Protein AF-A0AA35UBM4-F1 (afdb_monomer_lite)

Sequence (75 aa):
MKQLECDECGTKFQCGSNTEKPCWCHNLPNLRSNFDLAGKCVCPDCLTHGKAKQITKMRKKKSAQRNADKIELAP

Structure (mmCIF, N/CA/C/O backbone):
data_AF-A0AA35UBM4-F1
#
_entry.id   AF-A0AA35UBM4-F1
#
loop_
_atom_site.group_PDB
_atom_site.id
_atom_site.type_symbol
_atom_site.label_atom_id
_atom_site.label_alt_id
_atom_site.label_comp_id
_atom_site.label_asym_id
_atom_site.label_entity_id
_atom_site.label_seq_id
_atom_site.pdbx_PDB_ins_code
_atom_site.Cartn_x
_atom_site.Cartn_y
_atom_site.Cartn_z
_atom_site.occupancy
_atom_site.B_iso_or_equiv
_atom_site.auth_seq_id
_atom_site.auth_comp_id
_atom_site.auth_asym_id
_atom_site.auth_atom_id
_atom_site.pdbx_PDB_model_num
ATOM 1 N N . MET A 1 1 ? -7.937 10.636 10.806 1.00 60.12 1 MET A N 1
ATOM 2 C CA . MET A 1 1 ? -7.246 9.330 10.745 1.00 60.12 1 MET A CA 1
ATOM 3 C C . MET A 1 1 ? -7.847 8.437 11.809 1.00 60.12 1 MET A C 1
ATOM 5 O O . MET A 1 1 ? -7.855 8.844 12.964 1.00 60.12 1 MET A O 1
ATOM 9 N N . LYS A 1 2 ? -8.381 7.268 11.439 1.00 68.38 2 LYS A N 1
ATOM 10 C CA . LYS A 1 2 ? -8.928 6.302 12.398 1.00 68.38 2 LYS A CA 1
ATOM 11 C C . LYS A 1 2 ? -7.892 5.199 12.615 1.00 68.38 2 LYS A C 1
ATOM 13 O O . LYS A 1 2 ? -7.264 4.738 11.662 1.00 68.38 2 LYS A O 1
ATOM 18 N N . GLN A 1 3 ? -7.660 4.817 13.865 1.00 75.88 3 GLN A N 1
ATOM 19 C CA . GLN A 1 3 ? -6.868 3.629 14.159 1.00 75.88 3 GLN A CA 1
ATOM 20 C C . GLN A 1 3 ? -7.801 2.426 14.021 1.00 75.88 3 GLN A C 1
ATOM 22 O O . GLN A 1 3 ? -8.844 2.373 14.669 1.00 75.88 3 GLN A O 1
ATOM 27 N N . LEU A 1 4 ? -7.464 1.526 13.106 1.00 79.81 4 LEU A N 1
ATOM 28 C CA . LEU A 1 4 ? -8.200 0.305 12.812 1.00 79.81 4 LEU A CA 1
ATOM 29 C C . LEU A 1 4 ? -7.311 -0.890 13.152 1.00 79.81 4 LEU A C 1
ATOM 31 O O . LEU A 1 4 ? -6.082 -0.790 13.152 1.00 79.81 4 LEU A O 1
ATOM 35 N N . GLU A 1 5 ? -7.939 -2.006 13.488 1.00 84.25 5 GLU A N 1
ATOM 36 C CA . GLU A 1 5 ? -7.249 -3.248 13.811 1.00 84.25 5 GLU A CA 1
ATOM 37 C C . GLU A 1 5 ? -7.307 -4.187 12.607 1.00 84.25 5 GLU A C 1
ATOM 39 O O . GLU A 1 5 ? -8.309 -4.237 11.895 1.00 84.25 5 GLU A O 1
ATOM 44 N N . CYS A 1 6 ? -6.191 -4.849 12.307 1.00 82.38 6 CYS A N 1
ATOM 45 C CA . CYS A 1 6 ? -6.097 -5.722 11.146 1.00 82.38 6 CYS A CA 1
ATOM 46 C C . CYS A 1 6 ? -6.858 -7.022 11.402 1.00 82.38 6 CYS A C 1
ATOM 48 O O . CYS A 1 6 ? -6.501 -7.756 12.317 1.00 82.38 6 CYS A O 1
ATOM 50 N N . ASP A 1 7 ? -7.822 -7.343 10.540 1.00 77.81 7 ASP A N 1
ATOM 51 C CA . ASP A 1 7 ? -8.625 -8.573 10.634 1.00 77.81 7 ASP A CA 1
ATOM 52 C C . ASP A 1 7 ? -7.771 -9.859 10.523 1.00 77.81 7 ASP A C 1
ATOM 54 O O . ASP A 1 7 ? -8.180 -10.916 10.984 1.00 77.81 7 ASP A O 1
ATOM 58 N N . GLU A 1 8 ? -6.570 -9.781 9.929 1.00 77.25 8 GLU A N 1
ATOM 59 C CA . GLU A 1 8 ? -5.675 -10.939 9.752 1.00 77.25 8 GLU A CA 1
ATOM 60 C C . GLU A 1 8 ? -4.649 -11.126 10.876 1.00 77.25 8 GLU A C 1
ATOM 62 O O . GLU A 1 8 ? -4.276 -12.255 11.181 1.00 77.25 8 GLU A O 1
ATOM 67 N N . CYS A 1 9 ? -4.141 -10.041 11.466 1.00 82.19 9 CYS A N 1
ATOM 68 C CA . CYS A 1 9 ? -3.019 -10.120 12.411 1.00 82.19 9 CYS A CA 1
ATOM 69 C C . CYS A 1 9 ? -3.233 -9.366 13.726 1.00 82.19 9 CYS A C 1
ATOM 71 O O . CYS A 1 9 ? -2.326 -9.333 14.553 1.00 82.19 9 CYS A O 1
ATOM 73 N N . GLY A 1 10 ? -4.368 -8.686 13.908 1.00 83.38 10 GLY A N 1
ATOM 74 C CA . GLY A 1 10 ? -4.650 -7.887 15.104 1.00 83.38 10 GLY A CA 1
ATOM 75 C C . GLY A 1 10 ? -3.765 -6.643 15.262 1.00 83.38 10 GLY A C 1
ATOM 76 O O . GLY A 1 10 ? -3.835 -5.940 16.267 1.00 83.38 10 GLY A O 1
ATOM 77 N N . THR A 1 11 ? -2.899 -6.334 14.290 1.00 83.06 11 THR A N 1
ATOM 78 C CA . THR A 1 11 ? -2.035 -5.150 14.373 1.00 83.06 11 THR A CA 1
ATOM 79 C C . THR A 1 11 ? -2.877 -3.893 14.234 1.00 83.06 11 THR A C 1
ATOM 81 O O . THR A 1 11 ? -3.665 -3.768 13.295 1.00 83.06 11 THR A O 1
ATOM 84 N N . LYS A 1 12 ? -2.669 -2.930 15.132 1.00 84.88 12 LYS A N 1
ATOM 85 C CA . LYS A 1 12 ? -3.296 -1.612 15.040 1.00 84.88 12 LYS A CA 1
ATOM 86 C C . LYS A 1 12 ? -2.552 -0.756 14.022 1.00 84.88 12 LYS A C 1
ATOM 88 O O . LYS A 1 12 ? -1.348 -0.549 14.136 1.00 84.88 12 LYS A O 1
ATOM 93 N N . PHE A 1 13 ? -3.272 -0.219 13.052 1.00 80.94 13 PHE A N 1
ATOM 94 C CA . PHE A 1 13 ? -2.726 0.625 11.995 1.00 80.94 13 PHE A CA 1
ATOM 95 C C . PHE A 1 13 ? -3.670 1.790 11.710 1.00 80.94 13 PHE A C 1
ATOM 97 O O . PHE A 1 13 ? -4.841 1.780 12.084 1.00 80.94 13 PHE A O 1
ATOM 104 N N . GLN A 1 14 ? -3.167 2.829 11.054 1.00 76.56 14 GLN A N 1
ATOM 105 C CA . GLN A 1 14 ? -4.009 3.946 10.639 1.00 76.56 14 GLN A CA 1
ATOM 106 C C . GLN A 1 14 ? -4.650 3.612 9.283 1.00 76.56 14 GLN A C 1
ATOM 108 O O . GLN A 1 14 ? -3.949 3.476 8.283 1.00 76.56 14 GLN A O 1
ATOM 113 N N . CYS A 1 15 ? -5.977 3.464 9.247 1.00 74.88 15 CYS A N 1
ATOM 114 C CA . CYS A 1 15 ? -6.770 3.302 8.019 1.00 74.88 15 CYS A CA 1
ATOM 115 C C . CYS A 1 15 ? -7.866 4.380 8.012 1.00 74.88 15 CYS A C 1
ATOM 117 O O . CYS A 1 15 ? -8.414 4.748 9.051 1.00 74.88 15 CYS A O 1
ATOM 119 N N . GLY A 1 16 ? -8.158 4.936 6.841 1.00 67.12 16 GLY A N 1
ATOM 120 C CA . GLY A 1 16 ? -9.195 5.954 6.672 1.00 67.12 16 GLY A CA 1
ATOM 121 C C . GLY A 1 16 ? -8.708 7.166 5.892 1.00 67.12 16 GLY A C 1
ATOM 122 O O . GLY A 1 16 ? -7.682 7.764 6.218 1.00 67.12 16 GLY A O 1
ATOM 123 N N . SER A 1 17 ? -9.470 7.518 4.860 1.00 64.12 17 SER A N 1
ATOM 124 C CA . SER A 1 17 ? -9.344 8.782 4.146 1.00 64.12 17 SER A CA 1
ATOM 125 C C . SER A 1 17 ? -9.924 9.911 5.000 1.00 64.12 17 SER A C 1
ATOM 127 O O . SER A 1 17 ? -11.105 9.880 5.337 1.00 64.12 17 SER A O 1
ATOM 129 N N . ASN A 1 18 ? -9.109 10.907 5.333 1.00 62.25 18 ASN A N 1
ATOM 130 C CA . ASN A 1 18 ? -9.598 12.230 5.724 1.00 62.25 18 ASN A CA 1
ATOM 131 C C . ASN A 1 18 ? -9.566 13.142 4.486 1.00 62.25 18 ASN A C 1
ATOM 133 O O . ASN A 1 18 ? -8.861 12.843 3.524 1.00 62.25 18 ASN A O 1
ATOM 137 N N . THR A 1 19 ? -10.252 14.283 4.539 1.00 59.56 19 THR A N 1
ATOM 138 C CA . THR A 1 19 ? -10.270 15.301 3.470 1.00 59.56 19 THR A CA 1
ATOM 139 C C . THR A 1 19 ? -8.867 15.750 3.035 1.00 59.56 19 THR A C 1
ATOM 141 O O . THR A 1 19 ? -8.669 16.110 1.883 1.00 59.56 19 THR A O 1
ATOM 144 N N . GLU A 1 20 ? -7.878 15.673 3.932 1.00 66.94 20 GLU A N 1
ATOM 145 C CA . GLU A 1 20 ? -6.484 16.063 3.668 1.00 66.94 20 GLU A CA 1
ATOM 146 C C . GLU A 1 20 ? -5.559 14.900 3.274 1.00 66.94 20 GLU A C 1
ATOM 148 O O . GLU A 1 20 ? -4.492 15.127 2.704 1.00 66.94 20 GLU A O 1
ATOM 153 N N . LYS A 1 21 ? -5.908 13.649 3.609 1.00 65.06 21 LYS A N 1
ATOM 154 C CA . LYS A 1 21 ? -5.039 12.484 3.375 1.00 65.06 21 LYS A CA 1
ATOM 155 C C . LYS A 1 21 ? -5.874 11.267 2.981 1.00 65.06 21 LYS A C 1
ATOM 157 O O . LYS A 1 21 ? -6.609 10.756 3.834 1.00 65.06 21 LYS A O 1
ATOM 162 N N . PRO A 1 22 ? -5.754 10.766 1.736 1.00 70.12 22 PRO A N 1
ATOM 163 C CA . PRO A 1 22 ? -6.391 9.515 1.351 1.00 70.12 22 PRO A CA 1
ATOM 164 C C . PRO A 1 22 ? -5.814 8.360 2.178 1.00 70.12 22 PRO A C 1
ATOM 166 O O . PRO A 1 22 ? -4.708 8.451 2.720 1.00 70.12 22 PRO A O 1
ATOM 169 N N . CYS A 1 23 ? -6.561 7.258 2.279 1.00 73.62 23 CYS A N 1
ATO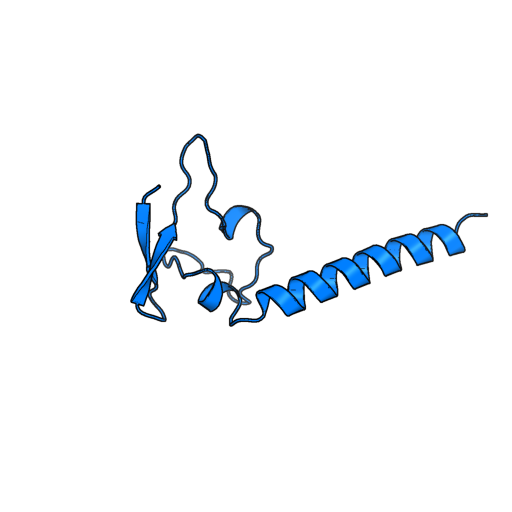M 170 C CA . CYS A 1 23 ? -6.037 6.054 2.917 1.00 73.62 23 CYS A CA 1
ATOM 171 C C . CYS A 1 23 ? -4.726 5.648 2.225 1.00 73.62 23 CYS A C 1
ATOM 173 O O . CYS A 1 23 ? -4.636 5.705 1.000 1.00 73.62 23 CYS A O 1
ATOM 175 N N . TRP A 1 24 ? -3.715 5.211 2.977 1.00 75.81 24 TRP A N 1
ATOM 176 C CA . TRP A 1 24 ? -2.418 4.826 2.402 1.00 75.81 24 TRP A CA 1
ATOM 177 C C . TRP A 1 24 ? -2.549 3.707 1.349 1.00 75.81 24 TRP A C 1
ATOM 179 O O . TRP A 1 24 ? -1.723 3.624 0.440 1.00 75.81 24 TRP A O 1
ATOM 189 N N . CYS A 1 25 ? -3.607 2.887 1.426 1.00 72.81 25 CYS A N 1
ATOM 190 C CA . CYS A 1 25 ? -3.911 1.855 0.437 1.00 72.81 25 CYS A CA 1
ATOM 191 C C . CYS A 1 25 ? -4.460 2.399 -0.891 1.00 72.81 25 CYS A C 1
ATOM 193 O O . CYS A 1 25 ? -4.354 1.715 -1.902 1.00 72.81 25 CYS A O 1
ATOM 195 N N . HIS A 1 26 ? -4.982 3.628 -0.925 1.00 73.44 26 HIS A N 1
ATOM 196 C CA . HIS A 1 26 ? -5.593 4.225 -2.1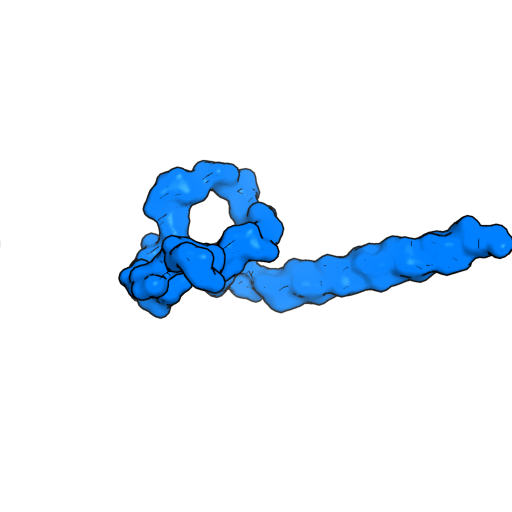17 1.00 73.44 26 HIS A CA 1
ATOM 197 C C . HIS A 1 26 ? -4.586 4.450 -3.254 1.00 73.44 26 HIS A C 1
ATOM 199 O O . HIS A 1 26 ? -4.927 4.330 -4.424 1.00 73.44 26 HIS A O 1
ATOM 205 N N . ASN A 1 27 ? -3.327 4.735 -2.907 1.00 68.12 27 ASN A N 1
ATOM 206 C CA . ASN A 1 27 ? -2.250 4.958 -3.878 1.00 68.12 27 ASN A CA 1
ATOM 207 C C . ASN A 1 27 ? -1.488 3.673 -4.237 1.00 68.12 27 ASN A C 1
ATOM 209 O O . ASN A 1 27 ? -0.526 3.710 -5.012 1.00 68.12 27 ASN A O 1
ATOM 213 N N . LEU A 1 28 ? -1.866 2.536 -3.650 1.00 66.56 28 LEU A N 1
ATOM 214 C CA . LEU A 1 28 ? -1.247 1.259 -3.957 1.00 66.56 28 LEU A CA 1
ATOM 215 C C . LEU A 1 28 ? -1.973 0.604 -5.137 1.00 66.56 28 LEU A C 1
ATOM 217 O O . LEU A 1 28 ? -3.189 0.726 -5.271 1.00 66.56 28 LEU A O 1
ATOM 221 N N . PRO A 1 29 ? -1.237 -0.095 -6.021 1.00 62.97 29 PRO A N 1
ATOM 222 C CA . PRO A 1 29 ? -1.883 -0.935 -7.018 1.00 62.97 29 PRO A CA 1
ATOM 223 C C . PRO A 1 29 ? -2.738 -1.978 -6.310 1.00 62.97 29 PRO A C 1
ATOM 225 O O . PRO A 1 29 ? -2.467 -2.319 -5.158 1.00 62.97 29 PRO A O 1
ATOM 228 N N . ASN A 1 30 ? -3.726 -2.522 -7.012 1.00 62.53 30 ASN A N 1
ATOM 229 C CA . ASN A 1 30 ? -4.495 -3.618 -6.457 1.00 62.53 30 ASN A CA 1
ATOM 230 C C . ASN A 1 30 ? -3.553 -4.809 -6.205 1.00 62.53 30 ASN A C 1
ATOM 232 O O . ASN A 1 30 ? -3.030 -5.420 -7.136 1.00 62.53 30 ASN A O 1
ATOM 236 N N . LEU A 1 31 ? -3.232 -5.027 -4.931 1.00 63.72 31 LEU A N 1
ATOM 237 C CA . LEU A 1 31 ? -2.261 -6.018 -4.468 1.00 63.72 31 LEU A CA 1
ATOM 238 C C . LEU A 1 31 ? -2.931 -7.348 -4.127 1.00 63.72 31 LEU A C 1
ATOM 240 O O . LEU A 1 31 ? -2.246 -8.365 -4.033 1.00 63.72 31 LEU A O 1
ATOM 244 N N . ARG A 1 32 ? -4.256 -7.344 -3.952 1.00 62.31 32 ARG A N 1
ATOM 245 C CA . ARG A 1 32 ? -5.051 -8.543 -3.709 1.00 62.31 32 ARG A CA 1
ATOM 246 C C . ARG A 1 32 ? -5.636 -9.048 -5.021 1.00 62.31 32 ARG A C 1
ATOM 248 O O . ARG A 1 32 ? -6.174 -8.276 -5.807 1.00 62.31 32 ARG A O 1
ATOM 255 N N . SER A 1 33 ? -5.556 -10.360 -5.226 1.00 58.06 33 SER A N 1
ATOM 256 C CA . SER A 1 33 ? -6.197 -11.042 -6.357 1.00 58.06 33 SER A CA 1
ATOM 257 C C . SER A 1 33 ? -7.728 -10.996 -6.271 1.00 58.06 33 SER A C 1
ATOM 259 O O . SER A 1 33 ? -8.393 -11.025 -7.301 1.00 58.06 33 SER A O 1
ATOM 261 N N . ASN A 1 34 ? -8.282 -10.886 -5.056 1.00 56.50 34 ASN A N 1
ATOM 262 C CA . ASN A 1 34 ? -9.711 -10.693 -4.832 1.00 56.50 34 ASN A CA 1
ATOM 263 C C . ASN A 1 34 ? -10.028 -9.201 -4.711 1.00 56.50 34 ASN A C 1
ATOM 265 O O . ASN A 1 34 ? -9.567 -8.530 -3.789 1.00 56.50 34 ASN A O 1
ATOM 269 N N . PHE A 1 35 ? -10.844 -8.716 -5.647 1.00 53.09 35 PHE A N 1
ATOM 270 C CA . PHE A 1 35 ? -11.363 -7.346 -5.711 1.00 53.09 35 PHE A CA 1
ATOM 271 C C . PHE A 1 35 ? -12.405 -7.034 -4.630 1.00 53.09 35 PHE A C 1
ATOM 273 O O . PHE A 1 35 ? -12.822 -5.884 -4.505 1.00 53.09 35 PHE A O 1
ATOM 280 N N . ASP A 1 36 ? -12.806 -8.026 -3.837 1.00 53.62 36 ASP A N 1
ATOM 281 C CA . ASP A 1 36 ? -13.792 -7.850 -2.780 1.00 53.62 36 ASP A CA 1
ATOM 282 C C . ASP A 1 36 ? -13.133 -7.303 -1.503 1.00 53.62 36 ASP A C 1
ATOM 284 O O . ASP A 1 36 ? -12.934 -7.988 -0.500 1.00 53.62 36 ASP A O 1
ATOM 288 N N . LEU A 1 37 ? -12.699 -6.042 -1.578 1.00 54.50 37 LEU A 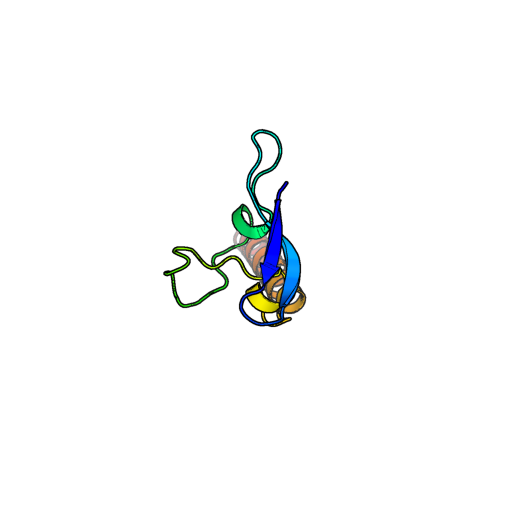N 1
ATOM 289 C CA . LEU A 1 37 ? -12.272 -5.247 -0.424 1.00 54.50 37 LEU A CA 1
ATOM 290 C C . LEU A 1 37 ? -13.471 -4.597 0.289 1.00 54.50 37 LEU A C 1
ATOM 292 O O . LEU A 1 37 ? -13.280 -3.648 1.054 1.00 54.50 37 LEU A O 1
ATOM 296 N N . ALA A 1 38 ? -14.701 -5.072 0.059 1.00 53.03 38 ALA A N 1
ATOM 297 C CA . ALA A 1 38 ? -15.878 -4.563 0.743 1.00 53.03 38 ALA A CA 1
ATOM 298 C C . ALA A 1 38 ? -15.774 -4.846 2.257 1.00 53.03 38 ALA A C 1
ATOM 300 O O . ALA A 1 38 ? -16.133 -5.905 2.759 1.00 53.03 38 ALA A O 1
ATOM 301 N N . GLY A 1 39 ? -15.236 -3.876 2.999 1.00 58.06 39 GLY A N 1
ATOM 302 C CA . GLY A 1 39 ? -15.370 -3.771 4.453 1.00 58.06 39 GLY A CA 1
ATOM 303 C C . GLY A 1 39 ? -14.189 -4.226 5.316 1.00 58.06 39 GLY A C 1
ATOM 304 O O . GLY A 1 39 ? -14.203 -3.928 6.507 1.00 58.06 39 GLY A O 1
ATOM 305 N N . LYS A 1 40 ? -13.147 -4.878 4.779 1.00 67.81 40 LYS A N 1
ATOM 306 C CA . LYS A 1 40 ? -12.017 -5.375 5.596 1.00 67.81 40 LYS A CA 1
ATOM 307 C C . LYS A 1 40 ? -10.717 -4.598 5.346 1.00 67.81 40 LYS A C 1
ATOM 309 O O . LYS A 1 40 ? -9.943 -4.937 4.452 1.00 67.81 40 LYS A O 1
ATOM 314 N N . CYS A 1 41 ? -10.459 -3.550 6.142 1.00 74.75 41 CYS A N 1
ATOM 315 C CA . CYS A 1 41 ? -9.136 -2.903 6.189 1.00 74.75 41 CYS A CA 1
ATOM 316 C C . CYS A 1 41 ? -8.114 -3.912 6.767 1.00 74.75 41 CYS A C 1
ATOM 318 O O . CYS A 1 41 ? -8.334 -4.477 7.836 1.00 74.75 41 CYS A O 1
ATOM 320 N N . VAL A 1 42 ? -6.955 -4.067 6.120 1.00 78.25 42 VAL A N 1
ATOM 321 C CA . VAL A 1 42 ? -5.800 -4.816 6.656 1.00 78.25 42 VAL A CA 1
ATOM 322 C C . VAL A 1 42 ? -4.554 -3.944 6.720 1.00 78.25 42 VAL A C 1
ATOM 324 O O . VAL A 1 42 ? -4.455 -2.954 5.993 1.00 78.25 42 VAL A O 1
ATOM 327 N N . CYS A 1 43 ? -3.600 -4.294 7.583 1.00 79.50 43 CYS A N 1
ATOM 328 C CA . CYS A 1 43 ? -2.366 -3.530 7.742 1.00 79.50 43 CYS A CA 1
ATOM 329 C C . CYS A 1 43 ? -1.477 -3.593 6.475 1.00 79.50 43 CYS A C 1
ATOM 331 O O . CYS A 1 43 ? -1.640 -4.499 5.654 1.00 79.50 43 CYS A O 1
ATOM 333 N N . PRO A 1 44 ? -0.520 -2.661 6.294 1.00 75.56 44 PRO A N 1
ATOM 334 C CA . PRO A 1 44 ? 0.380 -2.631 5.131 1.00 75.56 44 PRO A CA 1
ATOM 335 C C . PRO A 1 44 ? 1.149 -3.932 4.888 1.00 75.56 44 PRO A C 1
ATOM 337 O O . PRO A 1 44 ? 1.334 -4.344 3.737 1.00 75.56 44 PRO A O 1
ATOM 340 N N . ASP A 1 45 ? 1.562 -4.600 5.961 1.00 77.19 45 ASP A N 1
ATOM 341 C CA . ASP A 1 45 ? 2.257 -5.882 5.893 1.00 77.19 45 ASP A CA 1
ATOM 342 C C . ASP A 1 45 ? 1.348 -6.999 5.385 1.00 77.19 45 ASP A C 1
ATOM 344 O O . ASP A 1 45 ? 1.716 -7.686 4.433 1.00 77.19 45 ASP A O 1
ATOM 348 N N . CYS A 1 46 ? 0.138 -7.128 5.939 1.00 77.81 46 CYS A N 1
ATOM 349 C CA . CYS A 1 46 ? -0.852 -8.105 5.484 1.00 77.81 46 CYS A CA 1
ATOM 350 C C . CYS A 1 46 ? -1.333 -7.804 4.062 1.00 77.81 46 CYS A C 1
ATOM 352 O O . CYS A 1 46 ? -1.405 -8.709 3.240 1.00 77.81 46 CYS A O 1
ATOM 354 N N . LEU A 1 47 ? -1.565 -6.533 3.707 1.00 75.88 47 LEU A N 1
ATOM 355 C CA . LEU A 1 47 ? -1.967 -6.156 2.347 1.00 75.88 47 LEU A CA 1
ATOM 356 C C . LEU A 1 47 ? -0.929 -6.588 1.308 1.00 75.88 47 LEU A C 1
ATOM 358 O O . LEU A 1 47 ? -1.271 -6.974 0.194 1.00 75.88 47 LEU A O 1
ATOM 362 N N . THR A 1 48 ? 0.348 -6.498 1.665 1.00 72.44 48 THR A N 1
ATOM 363 C CA . THR A 1 48 ? 1.440 -6.839 0.759 1.00 72.44 48 THR A CA 1
ATOM 364 C C . THR A 1 48 ? 1.935 -8.271 0.944 1.00 72.44 48 THR A C 1
ATOM 366 O O . THR A 1 48 ? 2.786 -8.693 0.165 1.00 72.44 48 THR A O 1
ATOM 369 N N . HIS A 1 49 ? 1.440 -9.019 1.939 1.00 70.94 49 HIS A N 1
A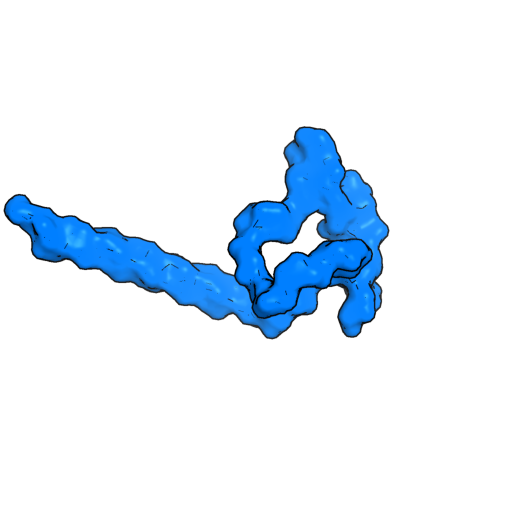TOM 370 C CA . HIS A 1 49 ? 2.014 -10.290 2.406 1.00 70.94 49 HIS A CA 1
ATOM 371 C C . HIS A 1 49 ? 3.550 -10.216 2.563 1.00 70.94 49 HIS A C 1
ATOM 373 O O . HIS A 1 49 ? 4.277 -11.119 2.149 1.00 70.94 49 HIS A O 1
ATOM 379 N N . GLY A 1 50 ? 4.081 -9.083 3.038 1.00 64.88 50 GLY A N 1
ATOM 380 C CA . GLY A 1 50 ? 5.531 -8.835 3.109 1.00 64.88 50 GLY A CA 1
ATOM 381 C C . GLY A 1 50 ? 6.240 -8.657 1.751 1.00 64.88 50 GLY A C 1
ATOM 382 O O . GLY A 1 50 ? 7.452 -8.437 1.692 1.00 64.88 50 GLY A O 1
ATOM 383 N N . LYS A 1 51 ? 5.513 -8.684 0.627 1.00 66.25 51 LYS A N 1
ATOM 384 C CA . LYS A 1 51 ? 6.054 -8.514 -0.734 1.00 66.25 51 LYS A CA 1
ATOM 385 C C . LYS A 1 51 ? 6.185 -7.054 -1.167 1.00 66.25 51 LYS A C 1
ATOM 387 O O . LYS A 1 51 ? 6.625 -6.797 -2.289 1.00 66.25 51 LYS A O 1
ATOM 392 N N . ALA A 1 52 ? 5.876 -6.082 -0.303 1.00 66.81 52 ALA A N 1
ATOM 393 C CA . ALA A 1 52 ? 5.923 -4.647 -0.618 1.00 66.81 52 ALA A CA 1
ATOM 394 C C . ALA A 1 52 ? 7.248 -4.230 -1.282 1.00 66.81 52 ALA A C 1
ATOM 396 O O . ALA A 1 52 ? 7.279 -3.567 -2.326 1.00 66.81 52 ALA A O 1
ATOM 397 N N . LYS A 1 53 ? 8.363 -4.684 -0.696 1.00 64.19 53 LYS A N 1
ATOM 398 C CA . LYS A 1 53 ? 9.717 -4.415 -1.195 1.00 64.19 53 LYS A CA 1
ATOM 399 C C . LYS A 1 53 ? 9.973 -5.085 -2.547 1.00 64.19 53 LYS A C 1
ATOM 401 O O . LYS A 1 53 ? 10.530 -4.451 -3.443 1.00 64.19 53 LYS A O 1
ATOM 406 N N . GLN A 1 54 ? 9.532 -6.333 -2.726 1.00 69.69 54 GLN A N 1
ATOM 407 C CA . GLN A 1 54 ? 9.684 -7.065 -3.988 1.00 69.69 54 GLN A CA 1
ATOM 408 C C . GLN A 1 54 ? 8.901 -6.400 -5.124 1.00 69.69 54 GLN A C 1
ATOM 410 O O . GLN A 1 54 ? 9.447 -6.186 -6.205 1.00 69.69 54 GLN A O 1
ATOM 415 N N . ILE A 1 55 ? 7.657 -5.999 -4.868 1.00 71.81 55 ILE A N 1
ATOM 416 C CA . ILE A 1 55 ? 6.781 -5.367 -5.862 1.00 71.81 55 ILE A CA 1
ATOM 417 C C . ILE A 1 55 ? 7.335 -4.003 -6.282 1.00 71.81 55 ILE A C 1
ATOM 419 O O . ILE A 1 55 ? 7.401 -3.694 -7.474 1.00 71.81 55 ILE A O 1
ATOM 423 N N . THR A 1 56 ? 7.824 -3.214 -5.323 1.00 73.06 56 THR A N 1
ATOM 424 C CA . THR A 1 56 ? 8.470 -1.922 -5.601 1.00 73.06 56 THR A CA 1
ATOM 425 C C . THR A 1 56 ? 9.740 -2.093 -6.444 1.00 73.06 56 THR A C 1
ATOM 427 O O . THR A 1 56 ? 9.941 -1.364 -7.419 1.00 73.06 56 THR A O 1
ATOM 430 N N . LYS A 1 57 ? 10.572 -3.100 -6.134 1.00 73.44 57 LYS A N 1
ATOM 431 C CA . LYS A 1 57 ? 11.783 -3.430 -6.905 1.00 73.44 57 LYS A CA 1
ATOM 432 C C . LYS A 1 57 ? 11.447 -3.866 -8.334 1.00 73.44 57 LYS A C 1
ATOM 434 O O . LYS A 1 57 ? 12.053 -3.368 -9.282 1.00 73.44 57 LYS A O 1
ATOM 439 N N . MET A 1 58 ? 10.448 -4.736 -8.501 1.00 77.62 58 MET A N 1
ATOM 440 C CA . MET A 1 58 ? 9.982 -5.189 -9.816 1.00 77.62 58 MET A CA 1
ATOM 441 C C . MET A 1 58 ? 9.470 -4.028 -10.671 1.00 77.62 58 MET A C 1
ATOM 443 O O . MET A 1 58 ? 9.825 -3.929 -11.843 1.00 77.62 58 MET A O 1
ATOM 447 N N . ARG A 1 59 ? 8.689 -3.110 -10.087 1.00 80.06 59 ARG A N 1
ATOM 448 C CA . ARG A 1 59 ? 8.173 -1.925 -10.790 1.00 80.06 59 ARG A CA 1
ATOM 449 C C . ARG A 1 59 ? 9.280 -0.990 -11.266 1.00 80.06 59 ARG A C 1
ATOM 451 O O . ARG A 1 59 ? 9.252 -0.589 -12.427 1.00 80.06 59 ARG A O 1
ATOM 458 N N . LYS A 1 60 ? 10.269 -0.686 -10.414 1.00 78.88 60 LYS A N 1
ATOM 459 C CA . LYS A 1 60 ? 11.440 0.113 -10.815 1.00 78.88 60 LYS A CA 1
ATOM 460 C C . LYS A 1 60 ? 12.185 -0.541 -11.978 1.00 78.88 60 LYS A C 1
ATOM 462 O O . LYS A 1 60 ? 12.453 0.133 -12.966 1.00 78.88 60 LYS A O 1
ATOM 467 N N . LYS A 1 61 ? 12.426 -1.856 -11.904 1.00 79.19 61 LYS A N 1
ATOM 468 C CA . LYS A 1 61 ? 13.083 -2.611 -12.982 1.00 79.19 61 LYS A CA 1
ATOM 469 C C . LYS A 1 61 ? 12.286 -2.542 -14.290 1.00 79.19 61 LYS A C 1
ATOM 471 O O . LYS A 1 61 ? 12.852 -2.216 -15.323 1.00 79.19 61 LYS A O 1
ATOM 476 N N . LYS A 1 62 ? 10.967 -2.761 -14.241 1.00 81.81 62 LYS A N 1
ATOM 477 C CA . LYS A 1 62 ? 10.091 -2.678 -15.423 1.00 81.81 62 LYS A CA 1
ATOM 478 C C . LYS A 1 62 ? 10.041 -1.268 -16.019 1.00 81.81 62 LYS A C 1
ATOM 480 O O . LYS A 1 62 ? 9.976 -1.121 -17.232 1.00 81.81 62 LYS A O 1
ATOM 485 N N . SER A 1 63 ? 10.060 -0.228 -15.185 1.00 84.12 63 SER A N 1
ATOM 486 C CA . SER A 1 63 ? 10.084 1.158 -15.665 1.00 84.12 63 SER A CA 1
ATOM 487 C C . SER A 1 63 ? 11.415 1.527 -16.313 1.00 84.12 63 SER A C 1
ATOM 489 O O . SER A 1 63 ? 11.407 2.181 -17.347 1.00 84.12 63 SER A O 1
ATOM 491 N N . ALA A 1 64 ? 12.534 1.088 -15.730 1.00 83.12 64 ALA A N 1
ATOM 492 C CA . ALA A 1 64 ? 13.859 1.267 -16.314 1.00 83.12 64 ALA A CA 1
ATOM 493 C C . ALA A 1 64 ? 13.979 0.528 -17.653 1.00 83.12 64 ALA A C 1
ATOM 495 O O . ALA A 1 64 ? 14.434 1.125 -18.618 1.00 83.12 64 ALA A O 1
ATOM 496 N N . GLN A 1 65 ? 13.475 -0.710 -17.729 1.00 83.00 65 GLN A N 1
ATOM 497 C CA . GLN A 1 65 ? 13.413 -1.480 -18.973 1.00 83.00 65 GLN A CA 1
ATOM 498 C C . GLN A 1 65 ? 12.644 -0.721 -20.058 1.00 83.00 65 GLN A C 1
ATOM 500 O O . GLN A 1 65 ? 13.189 -0.462 -21.114 1.00 83.00 65 GLN A O 1
ATOM 505 N N . ARG A 1 66 ? 11.421 -0.254 -19.767 1.00 83.12 66 ARG A N 1
ATOM 506 C CA . ARG A 1 66 ? 10.630 0.526 -20.738 1.00 83.12 66 ARG A CA 1
ATOM 507 C C . ARG A 1 66 ? 11.324 1.802 -21.213 1.00 83.12 66 ARG A C 1
ATOM 509 O O . ARG A 1 66 ? 11.116 2.200 -22.351 1.00 83.12 66 ARG A O 1
ATOM 516 N N . ASN A 1 67 ? 12.092 2.464 -20.347 1.00 81.38 67 ASN A N 1
ATOM 517 C CA . ASN A 1 67 ? 12.874 3.633 -20.745 1.00 81.38 67 ASN A CA 1
ATOM 518 C C . ASN A 1 67 ? 14.072 3.241 -21.617 1.00 81.38 67 ASN A C 1
ATOM 520 O O . ASN A 1 67 ? 14.330 3.935 -22.590 1.00 81.38 67 ASN A O 1
ATOM 524 N N . ALA A 1 68 ? 14.765 2.145 -21.298 1.00 79.50 68 ALA A N 1
ATOM 525 C CA . ALA A 1 68 ? 15.863 1.623 -22.110 1.00 79.50 68 ALA A CA 1
ATOM 526 C C . ALA A 1 68 ? 15.377 1.201 -23.505 1.00 79.50 68 ALA A C 1
ATOM 528 O O . ALA A 1 68 ? 15.920 1.678 -24.493 1.00 79.50 68 ALA A O 1
ATOM 529 N N . ASP A 1 69 ? 14.288 0.431 -23.586 1.00 81.19 69 ASP A N 1
ATOM 530 C CA . ASP A 1 69 ? 13.626 0.078 -24.848 1.00 81.19 69 ASP A CA 1
ATOM 531 C C . ASP A 1 69 ? 13.237 1.326 -25.660 1.00 81.19 69 ASP A C 1
ATOM 533 O O . ASP A 1 69 ? 13.416 1.364 -26.871 1.00 81.19 6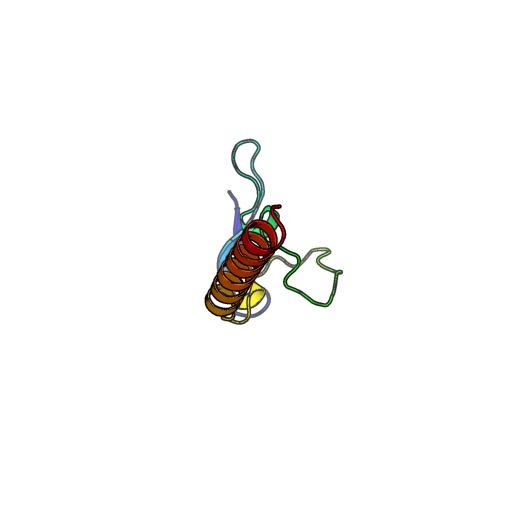9 ASP A O 1
ATOM 537 N N . LYS A 1 70 ? 12.741 2.388 -25.007 1.00 78.62 70 LYS A N 1
ATOM 538 C CA . LYS A 1 70 ? 12.417 3.657 -25.683 1.00 78.62 70 LYS A CA 1
ATOM 539 C C . LYS A 1 70 ? 13.635 4.371 -26.266 1.00 78.62 70 LYS A C 1
ATOM 541 O O . LYS A 1 70 ? 13.478 5.080 -27.253 1.00 78.62 70 LYS A O 1
ATOM 546 N N . ILE A 1 71 ? 14.790 4.258 -25.615 1.00 75.06 71 ILE A N 1
ATOM 547 C CA . ILE A 1 71 ? 16.046 4.853 -26.081 1.00 75.06 71 ILE A CA 1
ATOM 548 C C . ILE A 1 71 ? 16.589 4.043 -27.260 1.00 75.06 71 ILE A C 1
ATOM 550 O O .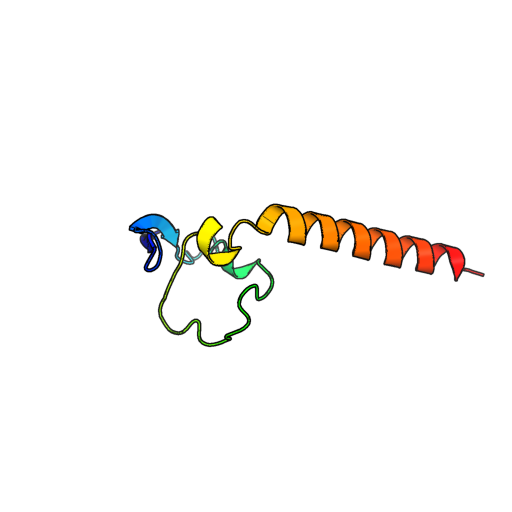 ILE A 1 71 ? 17.042 4.632 -28.230 1.00 75.06 71 ILE A O 1
ATOM 554 N N . GLU A 1 72 ? 16.501 2.713 -27.202 1.00 69.00 72 GLU A N 1
ATOM 555 C CA . GLU A 1 72 ? 16.964 1.822 -28.272 1.00 69.00 72 GLU A CA 1
ATOM 556 C C . GLU A 1 72 ? 16.100 1.921 -29.544 1.00 69.00 72 GLU A C 1
ATOM 558 O O . GLU A 1 72 ? 16.611 1.780 -30.649 1.00 69.00 72 GLU A O 1
ATOM 563 N N . LEU A 1 73 ? 14.803 2.222 -29.401 1.00 65.44 73 LEU A N 1
ATOM 564 C CA . LEU A 1 73 ? 13.882 2.441 -30.524 1.00 65.44 73 LEU A CA 1
ATOM 565 C C . LEU A 1 73 ? 13.857 3.889 -31.055 1.00 65.44 73 LEU A C 1
ATOM 567 O O . LEU A 1 73 ? 13.047 4.188 -31.937 1.00 65.44 73 LEU A O 1
ATOM 571 N N . ALA A 1 74 ? 14.659 4.801 -30.495 1.00 55.19 74 ALA A N 1
ATOM 572 C CA . ALA A 1 74 ? 14.742 6.177 -30.977 1.00 55.19 74 ALA A CA 1
ATOM 573 C C . ALA A 1 74 ? 15.656 6.233 -32.223 1.00 55.19 74 ALA A C 1
ATOM 575 O O . ALA A 1 74 ? 16.793 5.771 -32.128 1.00 55.19 74 ALA A O 1
ATOM 576 N N . PRO A 1 75 ? 15.167 6.736 -33.375 1.00 60.75 75 PRO A N 1
ATOM 577 C CA . PRO A 1 75 ? 15.921 6.773 -34.632 1.00 60.75 75 PRO A CA 1
ATOM 578 C C . PRO A 1 75 ? 17.103 7.748 -34.609 1.00 60.75 75 PRO A C 1
ATOM 580 O O . PRO A 1 75 ? 17.030 8.761 -33.874 1.00 60.75 75 PRO A O 1
#

Secondary structure (DSSP, 8-state):
-EEEE-TTT--EEEE--BTTB--TTTTS---SS----SS----HHHHHTT-HHHHHHHHHHHHHHHHHHHHHT--

pLDDT: mean 71.64, std 8.88, range [53.03, 84.88]

Foldseek 3Di:
DDFDAAPVPRDTDDADDDPVRHGPCVPPDQQDPDPPPPPGDHDPCVSNVVCPVVVVVVVVVVVVVVVVVVVVPDD

Radius of gyration: 16.64 Å; chains: 1; bounding box: 33×27×50 Å